Protein AF-A0AA36C148-F1 (afdb_monomer_lite)

Secondary structure (DSSP, 8-state):
-HHHHHHHHHHHHHHGGGS-----TT---EE-TTT--EESSHHHHHHHHHHHHT---EE-TTT--EESSHHHHHHHHHHHH----EE-TTT--EESS------

Organism: Octopus vulgaris (NCBI:txid6645)

Foldseek 3Di:
DPVVVVLVVLVCVLVVVVPPPPPPVPPQWDAAPVPGDTDRDPVVSSLVSCVVNVDFPAADPVPRDGHSDPVVNVLVVCVVVVDFPDADPVVRDGHSDDDPDDD

Radius of gyration: 18.48 Å; chains: 1; bounding box: 42×38×48 Å

InterPro domains:
  IPR013087 Zinc finger C2H2-type [PF00096] (30-52)
  IPR013087 Zinc finger C2H2-type [PF00096] (58-80)
  IPR013087 Zinc finger C2H2-type [PF00096] (86-100)
  IPR013087 Zinc finger C2H2-type [PS00028] (32-52)
  IPR013087 Zinc finger C2H2-type [PS00028] (60-80)
  IPR013087 Zinc finger C2H2-type [PS50157] (30-57)
  IPR013087 Zinc finger C2H2-type [PS50157] (58-85)
  IPR013087 Zinc finger C2H2-type [SM00355] (30-52)
  IPR013087 Zinc finger C2H2-type [SM00355] (58-80)
  IPR036236 Zinc finger C2H2 superfamily [SSF57667] (26-61)
  IPR036236 Zinc finger C2H2 superfamily [SSF57667] (52-100)

pLDDT: mean 82.6, std 15.14, range [42.84, 97.75]

Structure (mmCIF, N/CA/C/O backbone):
data_AF-A0AA36C148-F1
#
_entry.id   AF-A0AA36C148-F1
#
loop_
_atom_site.group_PDB
_atom_site.id
_atom_site.type_symbol
_atom_site.label_atom_id
_atom_site.label_alt_id
_atom_site.label_comp_id
_atom_site.label_asym_id
_atom_site.label_entity_id
_atom_site.label_seq_id
_atom_site.pdbx_PDB_ins_code
_atom_site.Cartn_x
_atom_site.Cartn_y
_atom_site.Cartn_z
_atom_site.occupancy
_atom_site.B_iso_or_equiv
_atom_site.auth_seq_id
_atom_site.auth_comp_id
_atom_site.auth_asym_id
_atom_site.auth_atom_id
_atom_site.pdbx_PDB_model_num
ATOM 1 N N . MET A 1 1 ? -9.710 -15.809 -25.909 1.00 56.34 1 MET A N 1
ATOM 2 C CA . MET A 1 1 ? -8.442 -16.359 -25.366 1.00 56.34 1 MET A CA 1
ATOM 3 C C . MET A 1 1 ? -7.325 -15.305 -25.188 1.00 56.34 1 MET A C 1
ATOM 5 O O . MET A 1 1 ? -6.212 -15.687 -24.851 1.00 56.34 1 MET A O 1
ATOM 9 N N . SER A 1 2 ? -7.577 -13.994 -25.362 1.00 63.25 2 SER A N 1
ATOM 10 C CA . SER A 1 2 ? -6.527 -12.952 -25.422 1.00 63.25 2 SER A CA 1
ATOM 11 C C . SER A 1 2 ? -6.168 -12.283 -24.084 1.00 63.25 2 SER A C 1
ATOM 13 O O . SER A 1 2 ? -4.990 -12.055 -23.831 1.00 63.25 2 SER A O 1
ATOM 15 N N . GLU A 1 3 ? -7.128 -12.028 -23.190 1.00 60.12 3 GLU A N 1
ATOM 16 C CA . GLU A 1 3 ? -6.856 -11.288 -21.939 1.00 60.12 3 GLU A CA 1
ATOM 17 C C . GLU A 1 3 ? -6.243 -12.156 -20.835 1.00 60.12 3 GLU A C 1
ATOM 19 O O . GLU A 1 3 ? -5.340 -11.717 -20.130 1.00 60.12 3 GLU A O 1
ATOM 24 N N . PHE A 1 4 ? -6.659 -13.421 -20.720 1.00 67.81 4 PHE A N 1
ATOM 25 C CA . PHE A 1 4 ? -6.104 -14.338 -19.720 1.00 67.81 4 PHE A CA 1
ATOM 26 C C . PHE A 1 4 ? -4.627 -14.639 -19.995 1.00 67.81 4 PHE A C 1
ATOM 28 O O . PHE A 1 4 ? -3.802 -14.577 -19.094 1.00 67.81 4 PHE A O 1
ATOM 35 N N . ARG A 1 5 ? -4.255 -14.866 -21.262 1.00 68.19 5 ARG A N 1
ATOM 36 C CA . ARG A 1 5 ? -2.851 -15.065 -21.650 1.00 68.19 5 ARG A CA 1
ATOM 37 C C . ARG A 1 5 ? -2.012 -13.813 -21.381 1.00 68.19 5 ARG A C 1
ATOM 39 O O . ARG A 1 5 ? -0.893 -13.934 -20.899 1.00 68.19 5 ARG A O 1
ATOM 46 N N . ARG A 1 6 ? -2.558 -12.618 -21.638 1.00 65.25 6 ARG A N 1
ATOM 47 C CA . ARG A 1 6 ? -1.908 -11.340 -21.311 1.00 65.25 6 ARG A CA 1
ATOM 48 C C . ARG A 1 6 ? -1.716 -11.171 -19.801 1.00 65.25 6 ARG A C 1
ATOM 50 O O . ARG A 1 6 ? -0.616 -10.841 -19.379 1.00 65.25 6 ARG A O 1
ATOM 57 N N . TYR A 1 7 ? -2.741 -11.457 -19.002 1.00 65.56 7 TYR A N 1
ATOM 58 C CA . TYR A 1 7 ? -2.683 -11.414 -17.540 1.00 65.56 7 TYR A CA 1
ATOM 59 C C . TYR A 1 7 ? -1.649 -12.396 -16.972 1.00 65.56 7 TYR A C 1
ATOM 61 O O . TYR A 1 7 ? -0.830 -12.004 -16.146 1.00 65.56 7 TYR A O 1
ATOM 69 N N . ILE A 1 8 ? -1.613 -13.636 -17.473 1.00 68.75 8 ILE A N 1
ATOM 70 C CA . ILE A 1 8 ? -0.621 -14.647 -17.076 1.00 68.75 8 ILE A CA 1
ATOM 71 C C . ILE A 1 8 ? 0.806 -14.201 -17.428 1.00 68.75 8 ILE A C 1
ATOM 73 O O . ILE A 1 8 ? 1.688 -14.304 -16.582 1.00 68.75 8 ILE A O 1
ATOM 77 N N . LEU A 1 9 ? 1.033 -13.629 -18.618 1.00 64.94 9 LEU A N 1
ATOM 78 C CA . LEU A 1 9 ? 2.346 -13.084 -19.004 1.00 64.94 9 LEU A CA 1
ATOM 79 C C . LEU A 1 9 ? 2.764 -11.872 -18.159 1.00 64.94 9 LEU A C 1
ATOM 81 O O . LEU A 1 9 ? 3.951 -11.643 -17.943 1.00 64.94 9 LEU A O 1
ATOM 85 N N . GLN A 1 10 ? 1.813 -11.060 -17.693 1.00 65.94 10 GLN A N 1
ATOM 86 C CA . GLN A 1 10 ? 2.136 -9.941 -16.809 1.00 65.94 10 GLN A CA 1
ATOM 87 C C . GLN A 1 10 ? 2.336 -10.386 -15.347 1.00 65.94 10 GLN A C 1
ATOM 89 O O . GLN A 1 10 ? 3.145 -9.777 -14.648 1.00 65.94 10 GLN A O 1
ATOM 94 N N . LEU A 1 11 ? 1.650 -11.442 -14.890 1.00 68.69 11 LEU A N 1
ATOM 95 C CA . LEU A 1 11 ? 1.879 -12.074 -13.586 1.00 68.69 11 LEU A CA 1
ATOM 96 C C . LEU A 1 11 ? 3.227 -12.794 -13.526 1.00 68.69 11 LEU A C 1
ATOM 98 O O . LEU A 1 11 ? 3.935 -12.646 -12.531 1.00 68.69 11 LEU A O 1
ATOM 102 N N . SER A 1 12 ? 3.609 -13.518 -14.584 1.00 67.62 12 SER A N 1
ATOM 103 C CA . SER A 1 12 ? 4.901 -14.209 -14.638 1.00 67.62 12 SER A CA 1
ATOM 104 C C . SER A 1 12 ? 6.053 -13.210 -14.501 1.00 67.62 12 SER A C 1
ATOM 106 O O . SER A 1 12 ? 6.922 -13.402 -13.671 1.00 67.62 12 SER A O 1
ATOM 108 N N . LYS A 1 13 ? 5.967 -12.019 -15.111 1.00 68.81 13 LYS A N 1
ATOM 109 C CA . LYS A 1 13 ? 6.942 -10.921 -14.920 1.00 68.81 13 LYS A CA 1
ATOM 110 C C . LYS A 1 13 ? 7.056 -10.369 -13.487 1.00 68.81 13 LYS A C 1
ATOM 112 O O . LYS A 1 13 ? 7.998 -9.624 -13.203 1.00 68.81 13 LYS A O 1
ATOM 117 N N . ILE A 1 14 ? 6.097 -10.643 -12.601 1.00 70.62 14 ILE A N 1
ATOM 118 C CA . ILE A 1 14 ? 6.172 -10.297 -11.168 1.00 70.62 14 ILE A CA 1
ATOM 119 C C . ILE A 1 14 ? 6.793 -11.444 -10.356 1.00 70.62 14 ILE A C 1
ATOM 121 O O . ILE A 1 14 ? 7.340 -11.197 -9.284 1.00 70.62 14 ILE A O 1
ATOM 125 N N . ILE A 1 15 ? 6.732 -12.676 -10.859 1.00 65.50 15 ILE A N 1
ATOM 126 C CA . ILE A 1 15 ? 7.224 -13.884 -10.185 1.00 65.50 15 ILE A CA 1
ATOM 127 C C . ILE A 1 15 ? 8.649 -14.230 -10.667 1.00 65.50 15 ILE A C 1
ATOM 129 O O . ILE A 1 15 ? 9.529 -14.415 -9.836 1.00 65.50 15 ILE A O 1
ATOM 133 N N . ASP A 1 16 ? 8.911 -14.166 -11.975 1.00 58.56 16 ASP A N 1
ATOM 134 C CA . ASP A 1 16 ? 10.137 -14.606 -12.673 1.00 58.56 16 ASP A CA 1
ATOM 135 C C . ASP A 1 16 ? 11.401 -13.782 -12.369 1.00 58.56 16 ASP A C 1
ATOM 137 O O . ASP A 1 16 ? 12.501 -14.161 -12.752 1.00 58.56 16 ASP A O 1
ATOM 141 N N . LEU A 1 17 ? 11.308 -12.672 -11.631 1.00 55.19 17 LEU A N 1
ATOM 142 C CA . LEU A 1 17 ? 12.510 -11.954 -11.184 1.00 55.19 17 LEU A CA 1
ATOM 143 C C . LEU A 1 17 ? 13.211 -12.648 -9.994 1.00 55.19 17 LEU A C 1
ATOM 145 O O . LEU A 1 17 ? 14.174 -12.083 -9.466 1.00 55.19 17 LEU A O 1
ATOM 149 N N . SER A 1 18 ? 12.764 -13.828 -9.549 1.00 50.75 18 SER A N 1
ATOM 150 C CA . SER A 1 18 ? 13.536 -14.678 -8.631 1.00 50.75 18 SER A CA 1
ATOM 151 C C . SER A 1 18 ? 14.638 -15.488 -9.319 1.00 50.75 18 SER A C 1
ATOM 153 O O . SER A 1 18 ? 15.560 -15.899 -8.620 1.00 50.75 18 SER A O 1
ATOM 155 N N . ASP A 1 19 ? 14.588 -15.653 -10.648 1.00 50.44 19 ASP A N 1
ATOM 156 C CA . ASP A 1 19 ? 15.412 -16.653 -11.348 1.00 50.44 19 ASP A CA 1
ATOM 157 C C . ASP A 1 19 ? 16.523 -16.055 -12.229 1.00 50.44 19 ASP A C 1
ATOM 159 O O . ASP A 1 19 ? 17.395 -16.791 -12.687 1.00 50.44 19 ASP A O 1
ATOM 163 N N . ASP A 1 20 ? 16.601 -14.726 -12.375 1.00 51.66 20 ASP A N 1
ATOM 164 C CA . ASP A 1 20 ? 17.828 -14.098 -12.884 1.00 51.66 20 ASP A CA 1
ATOM 165 C C . ASP A 1 20 ? 18.885 -14.095 -11.770 1.00 51.66 20 ASP A C 1
ATOM 167 O O . ASP A 1 20 ? 19.091 -13.097 -11.067 1.00 51.66 20 ASP A O 1
ATOM 171 N N . VAL A 1 21 ? 19.568 -15.230 -11.627 1.00 52.56 21 VAL A N 1
ATOM 172 C CA . VAL A 1 21 ? 20.921 -15.342 -11.061 1.00 52.56 21 VAL A CA 1
ATOM 173 C C . VAL A 1 21 ? 21.915 -14.750 -12.071 1.00 52.56 21 VAL A C 1
ATOM 175 O O . VAL A 1 21 ? 22.913 -15.359 -12.436 1.00 52.56 21 VAL A O 1
ATOM 178 N N . GLU A 1 22 ? 21.635 -13.548 -12.570 1.00 56.69 22 GLU A N 1
ATOM 179 C CA . GLU A 1 22 ? 22.646 -12.754 -13.246 1.00 56.69 22 GLU A CA 1
ATOM 180 C C . GLU A 1 22 ? 23.268 -11.862 -12.183 1.00 56.69 22 GLU A C 1
ATOM 182 O O . GLU A 1 22 ? 22.711 -10.848 -11.752 1.00 56.69 22 GLU A O 1
ATOM 187 N N . ASN A 1 23 ? 24.433 -12.307 -11.718 1.00 57.16 23 ASN A N 1
ATOM 188 C CA . ASN A 1 23 ? 25.400 -11.478 -11.019 1.00 57.16 23 ASN A CA 1
ATOM 189 C C . ASN A 1 23 ? 25.859 -10.363 -11.977 1.00 57.16 23 ASN A C 1
ATOM 191 O O . ASN A 1 23 ? 26.954 -10.419 -12.527 1.00 57.16 23 ASN A O 1
ATOM 195 N N . GLU A 1 24 ? 25.012 -9.360 -12.213 1.00 63.47 24 GLU A N 1
ATOM 196 C CA . GLU A 1 24 ? 25.407 -8.145 -12.921 1.00 63.47 24 GLU A CA 1
ATOM 197 C C . GLU A 1 24 ? 26.120 -7.215 -11.937 1.00 63.47 24 GLU A C 1
ATOM 199 O O . GLU A 1 24 ? 25.524 -6.310 -11.335 1.00 63.47 24 GLU A O 1
ATOM 204 N N . GLU A 1 25 ? 27.415 -7.470 -11.741 1.00 60.72 25 GLU A N 1
ATOM 205 C CA . GLU A 1 25 ? 28.320 -6.544 -11.065 1.00 60.72 25 GLU A CA 1
ATOM 206 C C . GLU A 1 25 ? 28.169 -5.144 -11.690 1.00 60.72 25 GLU A C 1
ATOM 208 O O . GLU A 1 25 ? 28.445 -4.931 -12.867 1.00 60.72 25 GLU A O 1
ATOM 213 N N . GLY A 1 26 ? 27.678 -4.179 -10.904 1.00 67.19 26 GLY A N 1
ATOM 214 C CA . GLY A 1 26 ? 27.543 -2.781 -11.331 1.00 67.19 26 GLY A CA 1
ATOM 215 C C . GLY A 1 26 ? 26.144 -2.320 -11.761 1.00 67.19 26 GLY A C 1
ATOM 216 O O . GLY A 1 26 ? 25.993 -1.152 -12.126 1.00 67.19 26 GLY A O 1
ATOM 217 N N . LYS A 1 27 ? 25.094 -3.151 -11.673 1.00 74.31 27 LYS A N 1
ATOM 218 C CA . LYS A 1 27 ? 23.721 -2.696 -11.968 1.00 74.31 27 LYS A CA 1
ATOM 219 C C . LYS A 1 27 ? 23.213 -1.694 -10.918 1.00 74.31 27 LYS A C 1
ATOM 221 O O . LYS A 1 27 ? 22.881 -2.056 -9.791 1.00 74.31 27 LYS A O 1
ATOM 226 N N . THR A 1 28 ? 23.121 -0.416 -11.294 1.00 81.56 28 THR A N 1
ATOM 227 C CA . THR A 1 28 ? 22.725 0.689 -10.395 1.00 81.56 28 THR A CA 1
ATOM 228 C C . THR A 1 28 ? 21.216 0.940 -10.339 1.00 81.56 28 THR A C 1
ATOM 230 O O . THR A 1 28 ? 20.725 1.552 -9.386 1.00 81.56 28 THR A O 1
ATOM 233 N N . SER A 1 29 ? 20.456 0.478 -11.339 1.00 88.56 29 SER A N 1
ATOM 234 C CA . SER A 1 29 ? 19.002 0.652 -11.387 1.00 88.56 29 SER A CA 1
ATOM 235 C C . SER A 1 29 ? 18.282 -0.441 -12.184 1.00 88.56 29 SER A C 1
ATOM 237 O O . SER A 1 29 ? 18.878 -1.152 -12.988 1.00 88.56 29 SER A O 1
ATOM 239 N N . TYR A 1 30 ? 16.983 -0.571 -11.921 1.00 86.69 30 TYR A N 1
ATOM 240 C CA . TYR A 1 30 ? 16.049 -1.502 -12.544 1.00 86.69 30 TYR A CA 1
ATOM 241 C C . TYR A 1 30 ? 14.879 -0.707 -13.120 1.00 86.69 30 TYR A C 1
ATOM 243 O O . TYR A 1 30 ? 14.240 0.046 -12.380 1.00 86.69 30 TYR A O 1
ATOM 251 N N . ASP A 1 31 ? 14.568 -0.870 -14.399 1.00 88.50 31 ASP A N 1
ATOM 252 C CA . ASP A 1 31 ? 13.501 -0.136 -15.070 1.00 88.50 31 ASP A CA 1
ATOM 253 C C . ASP A 1 31 ? 12.195 -0.940 -15.178 1.00 88.50 31 ASP A C 1
ATOM 255 O O . ASP A 1 31 ? 12.152 -2.174 -15.198 1.00 88.50 31 ASP A O 1
ATOM 259 N N . CYS A 1 32 ? 11.080 -0.217 -15.207 1.00 88.94 32 CYS A N 1
ATOM 260 C CA . CYS A 1 32 ? 9.780 -0.790 -15.501 1.00 88.94 32 CYS A CA 1
ATOM 261 C C . CYS A 1 32 ? 9.552 -0.828 -17.009 1.00 88.94 32 CYS A C 1
ATOM 263 O O . CYS A 1 32 ? 9.286 0.206 -17.608 1.00 88.94 32 CYS A O 1
ATOM 265 N N . ASP A 1 33 ? 9.523 -2.019 -17.595 1.00 86.06 33 ASP A N 1
ATOM 266 C CA . ASP A 1 33 ? 9.212 -2.252 -19.012 1.00 86.06 33 ASP A CA 1
ATOM 267 C C . ASP A 1 33 ? 7.894 -1.607 -19.485 1.00 86.06 33 ASP A C 1
ATOM 2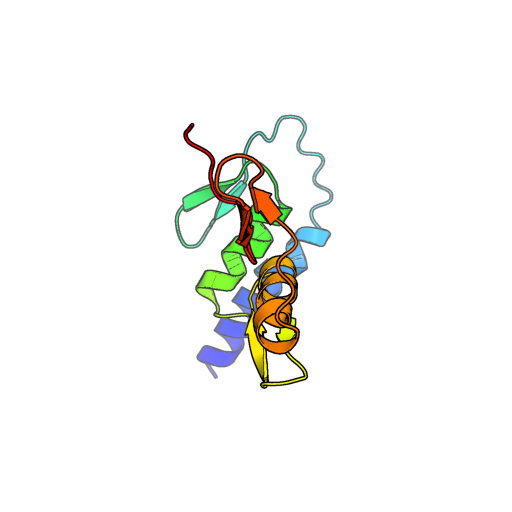69 O O . ASP A 1 33 ? 7.732 -1.288 -20.658 1.00 86.06 33 ASP A O 1
ATOM 273 N N . THR A 1 34 ? 6.943 -1.397 -18.571 1.00 87.44 34 THR A N 1
ATOM 274 C CA . THR A 1 34 ? 5.631 -0.817 -18.888 1.00 87.44 34 THR A CA 1
ATOM 275 C C . THR A 1 34 ? 5.620 0.716 -18.858 1.00 87.44 34 THR A C 1
ATOM 277 O O . THR A 1 34 ? 4.811 1.327 -19.552 1.00 87.44 34 THR A O 1
ATOM 280 N N . CYS A 1 35 ? 6.462 1.370 -18.047 1.00 92.69 35 CYS A N 1
ATOM 281 C CA . CYS A 1 35 ? 6.412 2.835 -17.888 1.00 92.69 35 CYS A CA 1
ATOM 282 C C . CYS A 1 35 ? 7.768 3.549 -17.760 1.00 92.69 35 CYS A C 1
ATOM 284 O O . CYS A 1 35 ? 7.802 4.739 -17.458 1.00 92.69 35 CYS A O 1
ATOM 286 N N . GLY A 1 36 ? 8.879 2.840 -17.934 1.00 91.38 36 GLY A N 1
ATOM 287 C CA . GLY A 1 36 ? 10.246 3.362 -17.888 1.00 91.38 36 GLY A CA 1
ATOM 288 C C . GLY A 1 36 ? 10.741 3.813 -16.510 1.00 91.38 36 GLY A C 1
ATOM 289 O O . GLY A 1 36 ? 11.859 4.307 -16.398 1.00 91.38 36 GLY A O 1
ATOM 290 N N . LYS A 1 37 ? 9.945 3.684 -15.438 1.00 93.88 37 LYS A N 1
ATOM 291 C CA . LYS A 1 37 ? 10.369 4.123 -14.098 1.00 93.88 37 LYS A CA 1
ATOM 292 C C . LYS A 1 37 ? 11.562 3.322 -13.593 1.00 93.88 37 LYS A C 1
ATOM 294 O O . LYS A 1 37 ? 11.504 2.097 -13.569 1.00 93.88 37 LYS A O 1
ATOM 299 N N . LEU A 1 38 ? 12.575 4.035 -13.105 1.00 94.00 38 LEU A N 1
ATOM 300 C CA . LEU A 1 38 ? 13.784 3.462 -12.525 1.00 94.00 38 LEU A CA 1
ATOM 301 C C . LEU A 1 38 ? 13.636 3.233 -11.018 1.00 94.00 38 LEU A C 1
ATOM 303 O O . LEU A 1 38 ? 13.082 4.056 -10.285 1.00 94.00 38 LEU A O 1
ATOM 307 N N . PHE A 1 39 ? 14.187 2.121 -10.549 1.00 90.56 39 PHE A N 1
ATOM 308 C CA . PHE A 1 39 ? 14.215 1.718 -9.151 1.00 90.56 39 PHE A CA 1
ATOM 309 C C . PHE A 1 39 ? 15.624 1.288 -8.769 1.00 90.56 39 PHE A C 1
ATOM 311 O O . 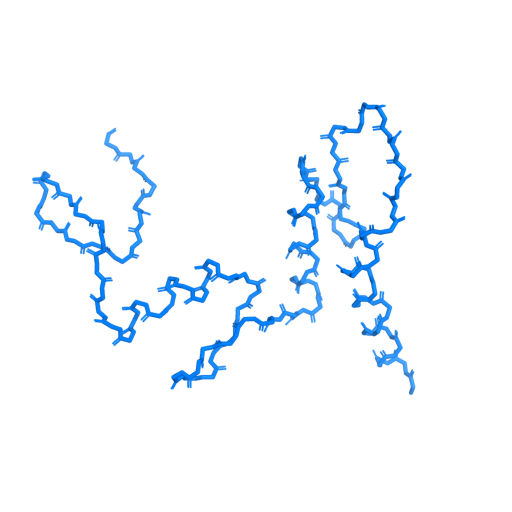PHE A 1 39 ? 16.258 0.524 -9.481 1.00 90.56 39 PHE A O 1
ATOM 318 N N . SER A 1 40 ? 16.098 1.696 -7.597 1.00 90.19 40 SER A N 1
ATOM 319 C CA . SER A 1 40 ? 17.403 1.262 -7.075 1.00 90.19 40 SER A CA 1
ATOM 320 C C . SER A 1 40 ? 17.411 -0.178 -6.546 1.00 90.19 40 SER A C 1
ATOM 322 O O . SER A 1 40 ? 18.463 -0.714 -6.220 1.00 90.19 40 SER A O 1
ATOM 324 N N . ARG A 1 41 ? 16.238 -0.812 -6.407 1.00 86.25 41 ARG A N 1
ATOM 325 C CA . ARG A 1 41 ? 16.091 -2.175 -5.876 1.00 86.25 41 ARG A CA 1
ATOM 326 C C . ARG A 1 41 ? 15.110 -2.983 -6.718 1.00 86.25 41 ARG A C 1
ATOM 328 O O . ARG A 1 41 ? 13.984 -2.528 -6.938 1.00 86.25 41 ARG A O 1
ATOM 335 N N . LYS A 1 42 ? 15.486 -4.219 -7.064 1.00 84.56 42 LYS A N 1
ATOM 336 C CA . LYS A 1 42 ? 14.645 -5.191 -7.793 1.00 84.56 42 LYS A CA 1
ATOM 337 C C . LYS A 1 42 ? 13.284 -5.403 -7.116 1.00 84.56 42 LYS A C 1
ATOM 339 O O . LYS A 1 42 ? 12.243 -5.355 -7.762 1.00 84.56 42 LYS A O 1
ATOM 344 N N . THR A 1 43 ? 13.267 -5.522 -5.787 1.00 84.81 43 THR A N 1
ATOM 345 C CA . THR A 1 43 ? 12.038 -5.700 -4.988 1.00 84.81 43 THR A CA 1
ATOM 346 C C . THR A 1 43 ? 11.057 -4.526 -5.097 1.00 84.81 43 THR A C 1
ATOM 348 O O . THR A 1 43 ? 9.836 -4.721 -5.060 1.00 84.81 43 THR A O 1
ATOM 351 N N . ASN A 1 44 ? 11.563 -3.302 -5.280 1.00 88.88 44 ASN A N 1
ATOM 352 C CA . ASN A 1 44 ? 10.726 -2.121 -5.485 1.00 88.88 44 ASN A CA 1
ATOM 353 C C . ASN A 1 44 ? 10.105 -2.115 -6.885 1.00 88.88 44 ASN A C 1
ATOM 355 O O . ASN A 1 44 ? 8.913 -1.823 -6.997 1.00 88.88 44 ASN A O 1
ATOM 359 N N . LEU A 1 45 ? 10.876 -2.484 -7.915 1.00 88.69 45 LEU A N 1
ATOM 360 C CA . LEU A 1 45 ? 10.363 -2.678 -9.273 1.00 88.69 45 LEU A CA 1
ATOM 361 C C . LEU A 1 45 ? 9.264 -3.752 -9.293 1.00 88.69 45 LEU A C 1
ATOM 363 O O . LEU A 1 45 ? 8.174 -3.511 -9.809 1.00 88.69 45 LEU A O 1
ATOM 367 N N . LEU A 1 46 ? 9.509 -4.901 -8.660 1.00 86.81 46 LEU A N 1
ATOM 368 C CA . LEU A 1 46 ? 8.534 -5.988 -8.541 1.00 86.81 46 LEU A CA 1
ATOM 369 C C . LEU A 1 46 ? 7.216 -5.528 -7.925 1.00 86.81 46 LEU A C 1
ATOM 371 O O . LEU A 1 46 ? 6.135 -5.719 -8.480 1.00 86.81 46 LEU A O 1
ATOM 375 N N . THR A 1 47 ? 7.313 -4.839 -6.793 1.00 88.25 47 THR A N 1
ATOM 376 C CA . THR A 1 47 ? 6.142 -4.290 -6.114 1.00 88.25 47 THR A CA 1
ATOM 377 C C . THR A 1 47 ? 5.440 -3.220 -6.958 1.00 88.25 47 THR A C 1
ATOM 379 O O . THR A 1 47 ? 4.224 -3.059 -6.871 1.00 88.25 47 THR A O 1
ATOM 382 N N . HIS A 1 48 ? 6.189 -2.452 -7.751 1.00 90.62 48 HIS A N 1
ATOM 383 C CA . HIS A 1 48 ? 5.640 -1.442 -8.649 1.00 90.62 48 HIS A CA 1
ATOM 384 C C . HIS A 1 48 ? 4.856 -2.063 -9.812 1.00 90.62 48 HIS A C 1
ATOM 386 O O . HIS A 1 48 ? 3.757 -1.585 -10.096 1.00 90.62 48 HIS A O 1
ATOM 392 N N . ARG A 1 49 ? 5.350 -3.153 -10.418 1.00 88.75 49 ARG A N 1
ATOM 393 C CA . ARG A 1 49 ? 4.675 -3.856 -11.526 1.00 88.75 49 ARG A CA 1
ATOM 394 C C . ARG A 1 49 ? 3.244 -4.282 -11.182 1.00 88.75 49 ARG A C 1
ATOM 396 O O . ARG A 1 49 ? 2.371 -4.225 -12.045 1.00 88.75 49 ARG A O 1
ATOM 403 N N . ARG A 1 50 ? 2.961 -4.571 -9.905 1.00 89.81 50 ARG A N 1
ATOM 404 C CA . ARG A 1 50 ? 1.601 -4.853 -9.400 1.00 89.81 50 ARG A CA 1
ATOM 405 C C . ARG A 1 50 ? 0.575 -3.776 -9.751 1.00 89.81 50 ARG A C 1
ATOM 407 O O . ARG A 1 50 ? -0.596 -4.086 -9.936 1.00 89.81 50 ARG A O 1
ATOM 414 N N . ILE A 1 51 ? 0.998 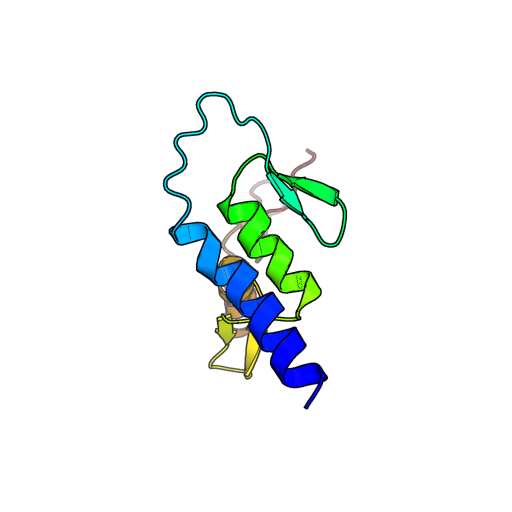-2.513 -9.852 1.00 90.12 51 ILE A N 1
ATOM 415 C CA . ILE A 1 51 ? 0.114 -1.389 -10.193 1.00 90.12 51 ILE A CA 1
ATOM 416 C C . ILE A 1 51 ? -0.419 -1.527 -11.622 1.00 90.12 51 ILE A C 1
ATOM 418 O O . ILE A 1 51 ? -1.577 -1.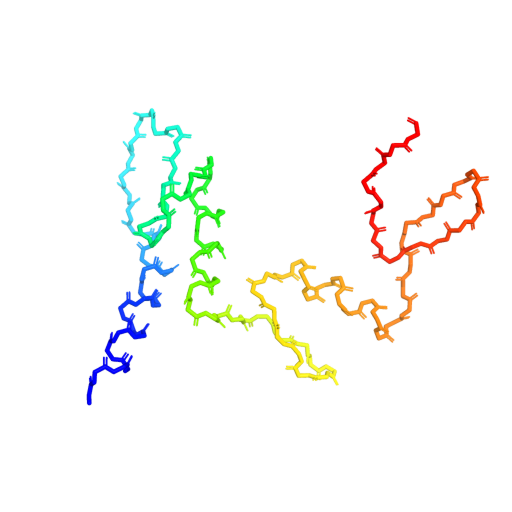200 -11.860 1.00 90.12 51 ILE A O 1
ATOM 422 N N . HIS A 1 52 ? 0.389 -2.037 -12.553 1.00 87.50 52 HIS A N 1
ATOM 423 C CA . HIS A 1 52 ? -0.006 -2.173 -13.955 1.00 87.50 52 HIS A CA 1
ATOM 424 C C . HIS A 1 52 ? -1.031 -3.284 -14.181 1.00 87.50 52 HIS A C 1
ATOM 426 O O . HIS A 1 52 ? -1.858 -3.166 -15.078 1.00 87.50 52 HIS A O 1
ATOM 432 N N . ILE A 1 53 ? -1.004 -4.330 -13.355 1.00 85.62 53 ILE A N 1
ATOM 433 C CA . ILE A 1 53 ? -1.919 -5.475 -13.474 1.00 85.62 53 ILE A CA 1
ATOM 434 C C . ILE A 1 53 ? -3.040 -5.482 -12.431 1.00 85.62 53 ILE A C 1
ATOM 436 O O . ILE A 1 53 ? -3.880 -6.376 -12.425 1.00 85.62 53 ILE A O 1
ATOM 440 N N . GLY A 1 54 ? -3.033 -4.518 -11.508 1.00 87.38 54 GLY A N 1
ATOM 441 C CA . GLY A 1 54 ? -4.016 -4.423 -10.431 1.00 87.38 54 GLY A CA 1
ATOM 442 C C . GLY A 1 54 ? -3.886 -5.486 -9.333 1.00 87.38 54 GLY A C 1
ATOM 443 O O . GLY A 1 54 ? -4.820 -5.646 -8.549 1.00 87.38 54 GLY A O 1
ATOM 444 N N . GLU A 1 55 ? -2.756 -6.194 -9.236 1.00 88.69 55 GLU A N 1
ATOM 445 C CA . GLU A 1 55 ? -2.565 -7.270 -8.257 1.00 88.69 55 GLU A CA 1
ATOM 446 C C . GLU A 1 55 ? -2.459 -6.713 -6.832 1.00 88.69 55 GLU A C 1
ATOM 448 O O . GLU A 1 55 ? -1.702 -5.783 -6.521 1.00 88.69 55 GLU A O 1
ATOM 453 N N . LYS A 1 56 ? -3.275 -7.283 -5.948 1.00 91.12 56 LYS A N 1
ATOM 454 C CA . LYS A 1 56 ? -3.413 -6.871 -4.553 1.00 91.12 56 LYS A CA 1
ATOM 455 C C . LYS A 1 56 ? -3.438 -8.114 -3.660 1.00 91.12 56 LYS A C 1
ATOM 457 O O . LYS A 1 56 ? -4.510 -8.491 -3.193 1.00 91.12 56 LYS A O 1
ATOM 462 N N . PRO A 1 57 ? -2.283 -8.758 -3.429 1.00 90.38 57 PRO A N 1
ATOM 463 C CA . PRO A 1 57 ? -2.235 -10.056 -2.756 1.00 90.38 57 PRO A CA 1
ATOM 464 C C . PRO A 1 57 ? -2.590 -9.976 -1.266 1.00 90.38 57 PRO A C 1
ATOM 466 O O . PRO A 1 57 ? -2.987 -10.968 -0.663 1.00 90.38 57 PRO A O 1
ATOM 469 N N . TYR A 1 58 ? -2.471 -8.796 -0.653 1.00 95.00 58 TYR A N 1
ATOM 470 C CA . TYR A 1 58 ? -2.695 -8.624 0.780 1.00 95.00 58 TYR A CA 1
ATOM 471 C C . TYR A 1 58 ? -4.132 -8.183 1.039 1.00 95.00 58 TYR A C 1
ATOM 473 O O . TYR A 1 58 ? -4.470 -7.029 0.779 1.00 95.00 58 TYR A O 1
ATOM 481 N N . HIS A 1 59 ? -4.963 -9.077 1.562 1.00 97.06 59 HIS A N 1
ATOM 482 C CA . HIS A 1 59 ? -6.368 -8.820 1.870 1.00 97.06 59 HIS A CA 1
ATOM 483 C C . HIS A 1 59 ? -6.582 -8.588 3.368 1.00 97.06 59 HIS A C 1
ATOM 485 O O . HIS A 1 59 ? -5.846 -9.095 4.210 1.00 97.06 59 HIS A O 1
ATOM 491 N N . CYS A 1 60 ? -7.567 -7.759 3.696 1.00 97.75 60 CYS A N 1
ATOM 492 C CA . CYS A 1 60 ? -8.022 -7.566 5.062 1.00 97.75 60 CYS A CA 1
ATOM 493 C C . CYS A 1 60 ? -9.143 -8.548 5.375 1.00 97.75 60 CYS A C 1
ATOM 495 O O . CYS A 1 60 ? -10.225 -8.429 4.808 1.00 97.75 60 CYS A O 1
ATOM 497 N N . ASP A 1 61 ? -8.916 -9.442 6.330 1.00 96.94 61 ASP A N 1
ATOM 498 C CA . ASP A 1 61 ? -9.907 -10.456 6.713 1.00 96.94 61 ASP A CA 1
ATOM 499 C C . ASP A 1 61 ? -11.181 -9.847 7.312 1.00 96.94 61 ASP A C 1
ATOM 501 O O . ASP A 1 61 ? -12.253 -10.435 7.247 1.00 96.94 61 ASP A O 1
ATOM 505 N N . THR A 1 62 ? -11.086 -8.637 7.868 1.00 97.44 62 THR A N 1
ATOM 506 C CA . THR A 1 62 ? -12.223 -7.946 8.488 1.00 97.44 62 THR A CA 1
ATOM 507 C C . THR A 1 62 ? -13.178 -7.321 7.469 1.00 97.44 62 THR A C 1
ATOM 509 O O . THR A 1 62 ? -14.380 -7.296 7.708 1.00 97.44 62 THR A O 1
ATOM 512 N N . CYS A 1 63 ? -12.679 -6.775 6.355 1.00 97.75 63 CYS A N 1
ATOM 513 C CA . CYS A 1 63 ? -13.517 -6.023 5.404 1.00 97.75 63 CYS A CA 1
ATOM 514 C C . CYS A 1 63 ? -13.313 -6.391 3.927 1.00 97.75 63 CYS A C 1
ATOM 516 O O . CYS A 1 63 ? -13.849 -5.722 3.046 1.00 97.75 63 CYS A O 1
ATOM 518 N N . GLY A 1 64 ? -12.501 -7.406 3.632 1.00 96.69 64 GLY A N 1
ATOM 519 C CA . GLY A 1 64 ? -12.206 -7.873 2.275 1.00 96.69 64 GLY A CA 1
ATOM 520 C C . GLY A 1 64 ? -11.361 -6.914 1.430 1.00 96.69 64 GLY A C 1
ATOM 521 O O . GLY A 1 64 ? -11.076 -7.200 0.269 1.00 96.69 64 GLY A O 1
ATOM 522 N N . ARG A 1 65 ? -10.941 -5.761 1.967 1.00 97.62 65 ARG A N 1
ATOM 523 C CA . ARG A 1 65 ? -10.168 -4.776 1.202 1.00 97.62 65 ARG A CA 1
ATOM 524 C C . ARG A 1 65 ? -8.754 -5.279 0.918 1.00 97.62 65 ARG A C 1
ATOM 526 O O . ARG A 1 65 ? -8.025 -5.625 1.845 1.00 97.62 65 ARG A O 1
ATOM 533 N N . SER A 1 66 ? -8.340 -5.209 -0.347 1.00 96.50 66 SER A N 1
ATOM 534 C CA . SER A 1 66 ? -7.016 -5.672 -0.780 1.00 96.50 66 SER A CA 1
ATOM 535 C C . SER A 1 66 ? -6.018 -4.545 -1.068 1.00 96.50 66 SER A C 1
ATOM 537 O O . SER A 1 66 ? -6.376 -3.441 -1.497 1.00 96.50 66 SER A O 1
ATOM 539 N N . PHE A 1 67 ? -4.734 -4.847 -0.876 1.00 94.94 67 PHE A N 1
ATOM 540 C CA . PHE A 1 67 ? -3.591 -3.948 -1.013 1.00 94.94 67 PHE A CA 1
ATOM 541 C C . PHE A 1 67 ? -2.468 -4.606 -1.821 1.00 94.94 67 PHE A C 1
ATOM 543 O O . PHE A 1 67 ? -2.236 -5.808 -1.731 1.00 94.94 67 PHE A O 1
ATOM 550 N N . SER A 1 68 ? -1.713 -3.801 -2.572 1.00 91.56 68 SER A N 1
ATOM 551 C CA . SER A 1 68 ? -0.542 -4.263 -3.338 1.00 91.56 68 SER A CA 1
ATOM 552 C C . SER A 1 68 ? 0.717 -4.461 -2.480 1.00 91.56 68 SER A C 1
ATOM 554 O O . SER A 1 68 ? 1.688 -5.075 -2.925 1.00 91.56 68 SER A O 1
ATOM 556 N N . ARG A 1 69 ? 0.717 -3.946 -1.239 1.00 91.75 69 ARG A N 1
ATOM 557 C CA . ARG A 1 69 ? 1.829 -4.015 -0.272 1.00 91.75 69 ARG A CA 1
ATOM 558 C C . ARG A 1 69 ? 1.334 -4.397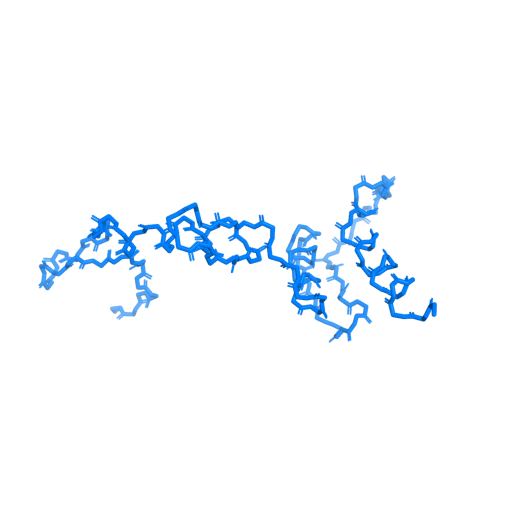 1.121 1.00 91.75 69 ARG A C 1
ATOM 560 O O . ARG A 1 69 ? 0.341 -3.831 1.579 1.00 91.75 69 ARG A O 1
ATOM 567 N N . ASN A 1 70 ? 2.097 -5.231 1.833 1.00 94.00 70 ASN A N 1
ATOM 568 C CA . ASN A 1 70 ? 1.794 -5.627 3.215 1.00 94.00 70 ASN A CA 1
ATOM 569 C C . ASN A 1 70 ? 1.708 -4.406 4.148 1.00 94.00 70 ASN A C 1
ATOM 571 O O . ASN A 1 70 ? 0.741 -4.259 4.885 1.00 94.00 70 ASN A O 1
ATOM 575 N N . GLN A 1 71 ? 2.647 -3.458 4.051 1.00 93.25 71 GLN A N 1
ATOM 576 C CA . GLN A 1 71 ? 2.610 -2.227 4.858 1.00 93.25 71 GLN A CA 1
ATOM 577 C C . GLN A 1 71 ? 1.286 -1.455 4.703 1.00 93.25 71 GLN A C 1
ATOM 579 O O . GLN A 1 71 ? 0.796 -0.861 5.662 1.00 93.25 71 GLN A O 1
ATOM 584 N N . GLY A 1 72 ? 0.683 -1.494 3.507 1.00 95.06 72 GLY A N 1
ATOM 585 C CA . GLY A 1 72 ? -0.633 -0.916 3.248 1.00 95.06 72 GLY A CA 1
ATOM 586 C C . GLY A 1 72 ? -1.738 -1.606 4.047 1.00 95.06 72 GLY A C 1
ATOM 587 O O . GLY A 1 72 ? -2.516 -0.913 4.700 1.00 95.06 72 GLY A O 1
ATOM 588 N N . LEU A 1 73 ? -1.750 -2.944 4.052 1.00 96.94 73 LEU A N 1
ATOM 589 C CA . LEU A 1 73 ? -2.666 -3.756 4.858 1.00 96.94 73 LEU A CA 1
ATOM 590 C C . LEU A 1 73 ? -2.442 -3.542 6.361 1.00 96.94 73 LEU A C 1
ATOM 592 O O . LEU A 1 73 ? -3.390 -3.267 7.089 1.00 96.94 73 LEU A O 1
ATOM 596 N N . THR A 1 74 ? -1.193 -3.598 6.826 1.00 95.94 74 THR A N 1
ATOM 597 C CA . THR A 1 74 ? -0.842 -3.404 8.242 1.00 95.94 74 THR A CA 1
ATOM 598 C C . THR A 1 74 ? -1.320 -2.045 8.748 1.00 95.94 74 THR A C 1
ATOM 600 O O . THR A 1 74 ? -1.984 -1.961 9.778 1.00 95.94 74 THR A O 1
ATOM 603 N N . ARG A 1 75 ? -1.069 -0.972 7.989 1.00 95.56 75 ARG A N 1
ATOM 604 C CA . ARG A 1 75 ? -1.611 0.355 8.301 1.00 95.56 75 ARG A CA 1
ATOM 605 C C . ARG A 1 75 ? -3.138 0.361 8.283 1.00 95.56 75 ARG A C 1
ATOM 607 O O . ARG A 1 75 ? -3.749 0.969 9.152 1.00 95.56 75 ARG A O 1
ATOM 614 N N . HIS A 1 76 ? -3.750 -0.264 7.283 1.00 96.62 76 HIS A N 1
ATOM 615 C CA . HIS A 1 76 ? -5.201 -0.295 7.159 1.00 96.62 76 HIS A CA 1
ATOM 616 C C . HIS A 1 76 ? -5.877 -0.994 8.341 1.00 96.62 76 HIS A C 1
ATOM 618 O O . HIS A 1 76 ? -6.898 -0.499 8.806 1.00 96.62 76 HIS A O 1
ATOM 624 N N . ARG A 1 77 ? -5.285 -2.062 8.894 1.00 97.38 77 ARG A N 1
ATOM 625 C CA . ARG A 1 77 ? -5.818 -2.748 10.085 1.00 97.38 77 ARG A CA 1
ATOM 626 C C . ARG A 1 77 ? -6.021 -1.805 11.276 1.00 97.38 77 ARG A C 1
ATOM 628 O O . ARG A 1 77 ? -6.946 -2.016 12.053 1.00 97.38 77 ARG A O 1
ATOM 635 N N . ARG A 1 78 ? -5.245 -0.719 11.370 1.00 96.69 78 ARG A N 1
ATOM 636 C CA . ARG A 1 78 ? -5.411 0.316 12.407 1.00 96.69 78 ARG A CA 1
ATOM 637 C C . ARG A 1 78 ? -6.739 1.063 12.326 1.00 96.69 78 ARG A C 1
ATOM 639 O O . ARG A 1 78 ? -7.177 1.625 13.319 1.00 96.69 78 ARG A O 1
ATOM 646 N N . VAL A 1 79 ? -7.400 1.061 11.168 1.00 96.06 79 VAL A N 1
ATOM 647 C CA . VAL A 1 79 ? -8.756 1.615 11.020 1.00 96.06 79 VAL A CA 1
ATOM 648 C C . VAL A 1 79 ? -9.770 0.788 11.810 1.00 96.06 79 VAL A C 1
ATOM 650 O O . VAL A 1 79 ? -10.721 1.350 12.337 1.00 96.06 79 VAL A O 1
ATOM 653 N N . HIS A 1 80 ? -9.552 -0.524 11.930 1.00 97.00 80 HIS A N 1
ATOM 654 C CA . HIS A 1 80 ? -10.428 -1.412 12.694 1.00 97.00 80 HIS A CA 1
ATOM 655 C C . HIS A 1 80 ? -10.102 -1.409 14.189 1.00 97.00 80 HIS A C 1
ATOM 657 O O . HIS A 1 80 ? -11.010 -1.471 15.007 1.00 97.00 80 HIS A O 1
ATOM 663 N N . THR A 1 81 ? -8.819 -1.325 14.553 1.00 96.00 81 THR A N 1
ATOM 664 C CA . THR A 1 81 ? -8.394 -1.360 15.964 1.00 96.00 81 THR A CA 1
ATOM 665 C C . THR A 1 81 ? -8.392 0.009 16.641 1.00 96.00 81 THR A C 1
ATOM 667 O O . THR A 1 81 ? -8.351 0.083 17.863 1.00 96.00 81 THR A O 1
ATOM 670 N N . GLY A 1 82 ? -8.377 1.101 15.871 1.00 95.38 82 GLY A N 1
ATOM 671 C CA . GLY A 1 82 ? -8.197 2.457 16.393 1.00 95.38 82 GLY A CA 1
ATOM 672 C C . GLY A 1 82 ? -6.770 2.773 16.865 1.00 95.38 82 GLY A C 1
ATOM 673 O O . GLY A 1 82 ? -6.542 3.853 17.410 1.00 95.38 82 GLY A O 1
ATOM 674 N N . GLU A 1 83 ? -5.804 1.872 16.653 1.00 96.38 83 GLU A N 1
ATOM 675 C CA . GLU A 1 83 ? -4.417 2.031 17.104 1.00 96.38 83 GLU A CA 1
ATOM 676 C C . GLU A 1 83 ? -3.760 3.282 16.490 1.00 96.38 83 GLU A C 1
ATOM 678 O O . GLU A 1 83 ? -3.729 3.468 15.267 1.00 96.38 83 GLU A O 1
ATOM 683 N N . LYS A 1 84 ? -3.177 4.131 17.343 1.00 94.75 84 LYS A N 1
ATOM 684 C CA . LYS A 1 84 ? -2.484 5.371 16.962 1.00 94.75 84 LYS A CA 1
ATOM 685 C C . LYS A 1 84 ? -1.056 5.391 17.530 1.00 94.75 84 LYS A C 1
ATOM 687 O O . LYS A 1 84 ? -0.825 6.059 18.535 1.00 94.75 84 LYS A O 1
ATOM 692 N N . PRO A 1 85 ? -0.099 4.674 16.911 1.00 93.69 85 PRO A N 1
ATOM 693 C CA . PRO A 1 85 ? 1.230 4.455 17.496 1.00 93.69 85 PRO A CA 1
ATOM 694 C C . PRO A 1 85 ? 2.118 5.698 17.535 1.00 93.69 85 PRO A C 1
ATOM 696 O O . PRO A 1 85 ? 3.131 5.709 18.225 1.00 93.69 85 PRO A O 1
ATOM 699 N N . TYR A 1 86 ? 1.801 6.716 16.736 1.00 93.44 86 TYR A N 1
ATOM 700 C CA . TYR A 1 86 ? 2.664 7.879 16.574 1.00 93.44 86 TYR A CA 1
ATOM 701 C C . TYR A 1 86 ? 2.140 9.012 17.437 1.00 93.44 86 TYR A C 1
ATOM 703 O O . TYR A 1 86 ? 1.186 9.684 17.049 1.00 93.44 86 TYR A O 1
ATOM 711 N N . HIS A 1 87 ? 2.753 9.201 18.597 1.00 93.75 87 HIS A N 1
ATOM 712 C CA . HIS A 1 87 ? 2.459 10.311 19.491 1.00 93.75 87 HIS A CA 1
ATOM 713 C C . HIS A 1 87 ? 3.329 11.526 19.147 1.00 93.75 87 HIS A C 1
ATOM 715 O O . HIS A 1 87 ? 4.485 11.376 18.751 1.00 93.75 87 HIS A O 1
ATOM 721 N N . CYS A 1 88 ? 2.762 12.725 19.254 1.00 92.12 88 CYS A N 1
ATOM 722 C CA . CYS A 1 88 ? 3.489 13.981 19.128 1.00 92.12 88 CYS A CA 1
ATOM 723 C C . CYS A 1 88 ? 3.525 14.674 20.486 1.00 92.12 88 CYS A C 1
ATOM 725 O O . CYS A 1 88 ? 2.494 15.171 20.934 1.00 92.12 88 CYS A O 1
ATOM 727 N N . ASP A 1 89 ? 4.711 14.780 21.081 1.00 92.88 89 ASP A N 1
ATOM 728 C CA . ASP A 1 89 ? 4.877 15.369 22.416 1.00 92.88 89 ASP A CA 1
ATOM 729 C C . ASP A 1 89 ? 4.578 16.877 22.446 1.00 92.88 89 ASP A C 1
ATOM 731 O O . ASP A 1 89 ? 4.163 17.413 23.467 1.00 92.88 89 ASP A O 1
ATOM 735 N N . ILE A 1 90 ? 4.731 17.572 21.311 1.00 92.56 90 ILE A N 1
ATOM 736 C CA . ILE A 1 90 ? 4.504 19.024 21.215 1.00 92.56 90 ILE A CA 1
ATOM 737 C C . ILE A 1 90 ? 3.009 19.362 21.255 1.00 92.56 90 ILE A C 1
ATOM 739 O O . ILE A 1 90 ? 2.598 20.296 21.935 1.00 92.56 90 ILE A O 1
ATOM 743 N N . CYS A 1 91 ? 2.184 18.632 20.496 1.00 93.31 91 CYS A N 1
ATOM 744 C CA . CYS A 1 91 ? 0.748 18.922 20.391 1.00 93.31 91 CYS A CA 1
ATOM 745 C C . CYS A 1 91 ? -0.149 17.913 21.125 1.00 93.31 91 CYS A C 1
ATOM 747 O O . CYS A 1 91 ? -1.371 18.052 21.085 1.00 93.31 91 CYS A O 1
ATOM 749 N N . GLY A 1 92 ? 0.430 16.877 21.739 1.00 93.44 92 GLY A N 1
ATOM 750 C CA . GLY A 1 92 ? -0.263 15.816 22.478 1.00 93.44 92 GLY A CA 1
ATOM 751 C C . GLY A 1 92 ? -1.121 14.872 21.626 1.00 93.44 92 GLY A C 1
ATOM 752 O O . GLY A 1 92 ? -1.800 13.997 22.162 1.00 93.44 92 GLY A O 1
ATOM 753 N N . LYS A 1 93 ? -1.143 15.030 20.297 1.00 93.00 93 LYS A N 1
ATOM 754 C CA . LYS A 1 93 ? -2.000 14.233 19.405 1.00 93.00 93 LYS A CA 1
ATOM 755 C C . LYS A 1 93 ? -1.320 12.927 19.003 1.00 93.00 93 LYS A C 1
ATOM 757 O O . LYS A 1 93 ? -0.129 12.906 18.700 1.00 93.00 93 LYS A O 1
ATOM 762 N N . SER A 1 94 ? -2.115 11.860 18.916 1.00 94.19 94 SER A N 1
ATOM 763 C CA . SER A 1 94 ? -1.678 10.557 18.405 1.00 94.19 94 SER A CA 1
ATOM 764 C C . SER A 1 94 ? -2.273 10.260 17.026 1.00 94.19 94 SER A C 1
ATOM 766 O O . SER A 1 94 ? -3.448 10.536 16.760 1.00 94.19 94 SER A O 1
ATOM 768 N N . PHE A 1 95 ? -1.472 9.652 16.151 1.00 91.81 95 PHE A N 1
ATOM 769 C CA . PHE A 1 95 ? -1.790 9.414 14.744 1.00 91.81 95 PHE A CA 1
ATOM 770 C C . PHE A 1 95 ? -1.615 7.943 14.359 1.00 91.81 95 PHE A C 1
ATOM 772 O O . PHE A 1 95 ? -0.809 7.210 14.930 1.00 91.81 95 PHE A O 1
ATOM 779 N N 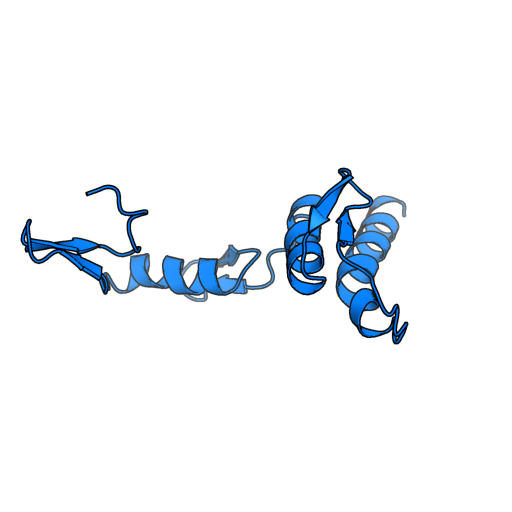. THR A 1 96 ? -2.355 7.507 13.338 1.00 91.44 96 THR A N 1
ATOM 780 C CA . THR A 1 96 ? -2.282 6.138 12.791 1.00 91.44 96 THR A CA 1
ATOM 781 C C . THR A 1 96 ? -1.105 5.944 11.829 1.00 91.44 96 THR A C 1
ATOM 783 O O . THR A 1 96 ? -0.755 4.811 11.486 1.00 91.44 96 THR A O 1
ATOM 786 N N . GLN A 1 97 ? -0.481 7.040 11.387 1.00 89.56 97 GLN A N 1
ATOM 787 C CA . GLN A 1 97 ? 0.638 7.077 10.448 1.00 89.56 97 GLN A CA 1
ATOM 788 C C . GLN A 1 97 ? 1.691 8.079 10.906 1.00 89.56 97 GLN A C 1
ATOM 790 O O . GLN A 1 97 ? 1.350 9.108 11.487 1.00 89.56 97 GLN A O 1
ATOM 795 N N . LYS A 1 98 ? 2.956 7.799 10.587 1.00 84.81 98 LYS A N 1
ATOM 796 C CA . LYS A 1 98 ? 4.035 8.766 10.763 1.00 84.81 98 LYS A CA 1
ATOM 797 C C . LYS A 1 98 ? 3.780 9.942 9.815 1.00 84.81 98 LYS A C 1
ATOM 799 O O . LYS A 1 98 ? 3.603 9.723 8.617 1.00 84.81 98 LYS A O 1
ATOM 804 N N . GLY A 1 99 ? 3.744 11.164 10.338 1.00 75.44 99 GLY A N 1
ATOM 805 C CA . GLY A 1 99 ? 3.783 12.360 9.497 1.00 75.44 99 GLY A CA 1
ATOM 806 C C . GLY A 1 99 ? 5.139 12.460 8.793 1.00 75.44 99 GLY A C 1
ATOM 807 O O . GLY A 1 99 ? 6.166 12.112 9.378 1.00 75.44 99 GLY A O 1
ATOM 808 N N . ASN A 1 100 ? 5.159 12.929 7.546 1.00 66.19 100 ASN A N 1
ATOM 809 C CA . ASN A 1 100 ? 6.398 13.396 6.925 1.00 66.19 100 ASN A CA 1
ATOM 810 C C . ASN A 1 100 ? 6.757 14.700 7.646 1.00 66.19 100 ASN A C 1
ATOM 812 O O . ASN A 1 100 ? 6.174 15.735 7.344 1.00 66.19 100 ASN A O 1
ATOM 816 N N . GLY A 1 101 ? 7.580 14.623 8.691 1.00 53.44 101 GLY A N 1
ATOM 817 C CA . GLY A 1 101 ? 7.883 15.774 9.537 1.00 53.44 101 GLY A CA 1
ATOM 818 C C . GLY A 1 101 ? 8.469 16.925 8.723 1.00 53.44 101 GLY A C 1
ATOM 819 O O . GLY A 1 101 ? 9.500 16.754 8.081 1.00 53.44 101 GLY A O 1
ATOM 820 N N . ILE A 1 102 ? 7.813 18.080 8.775 1.00 46.88 102 ILE A N 1
ATOM 821 C CA . ILE A 1 102 ? 8.480 19.376 8.708 1.00 46.88 102 ILE A CA 1
ATOM 822 C C . ILE A 1 102 ? 8.090 20.049 10.024 1.00 46.88 102 ILE A C 1
ATOM 824 O O . ILE A 1 102 ? 6.945 20.468 10.194 1.00 46.88 102 ILE A O 1
ATOM 828 N N . LEU A 1 103 ? 9.010 19.996 10.983 1.00 42.84 103 LEU A N 1
ATOM 829 C CA . LEU A 1 103 ? 9.146 21.015 12.016 1.00 42.84 103 LEU A CA 1
ATOM 830 C C . LEU A 1 103 ? 10.294 21.914 11.568 1.00 42.84 103 LEU A C 1
ATOM 832 O O . LEU A 1 103 ? 11.275 21.339 11.037 1.00 42.84 103 LEU A O 1
#

Sequence (103 aa):
MSEFRRYILQLSKIIDLSDDVENEEGKTSYDCDTCGKLFSRKTNLLTHRRIHIGEKPYHCDTCGRSFSRNQGLTRHRRVHTGEKPYHCDICGKSFTQKGNGIL